Protein AF-A0A3D3G8Q6-F1 (afdb_mon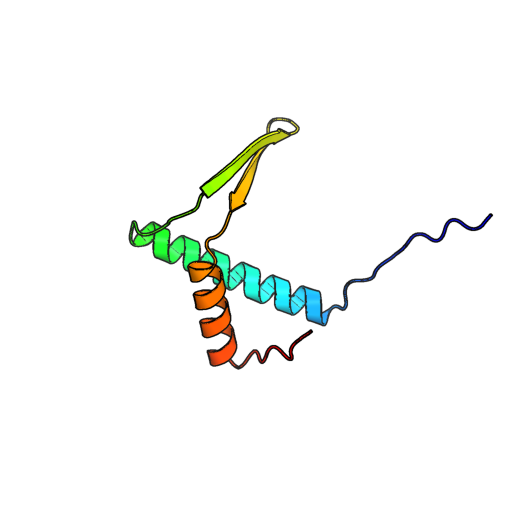omer)

Foldseek 3Di:
DDDPPPPPPDPVVNVVVVVLLVVLLVVLQVVCVVVVNRDKAFPDWDQDPNDIDTDIDDDVVSSVVSVVVCVVVVNDDDDD

Solvent-accessible surface area (backbone atoms only — not comparable to full-atom values): 5060 Å² total; per-residue (Å²): 136,84,83,74,79,81,77,76,73,72,53,66,70,57,53,54,51,50,50,54,51,50,52,49,45,50,54,46,49,55,52,27,50,76,67,76,62,65,72,70,46,78,76,44,78,48,73,57,96,88,40,84,44,75,44,68,46,74,46,67,68,59,56,50,52,41,52,50,52,39,49,74,71,70,52,77,78,75,87,129

pLDDT: mean 71.41, std 13.39, range [37.06, 89.06]

Nearest PDB structures (foldseek):
  8k4l-assembly1_B  TM=3.697E-01  e=1.014E+00  Homo sapiens
  7ajs-assembly2_B  TM=5.124E-01  e=4.986E+00  Homo sapiens

Mean predicted aligned error: 11.95 Å

Structure (mmCIF, N/CA/C/O backbone):
data_AF-A0A3D3G8Q6-F1
#
_entry.id   AF-A0A3D3G8Q6-F1
#
loop_
_atom_site.group_PDB
_atom_site.id
_atom_site.type_symbol
_atom_site.label_atom_id
_atom_site.label_alt_id
_atom_site.label_comp_id
_atom_site.label_asym_id
_atom_site.label_entity_id
_atom_site.label_seq_id
_atom_site.pdbx_PDB_ins_code
_atom_site.Cartn_x
_atom_site.Cartn_y
_atom_site.Cartn_z
_atom_site.occupancy
_atom_site.B_iso_or_equiv
_atom_site.auth_seq_id
_atom_site.auth_comp_id
_atom_site.auth_asym_id
_atom_site.auth_atom_id
_atom_site.pdbx_PDB_model_num
ATOM 1 N N . MET A 1 1 ? 40.291 -18.170 -7.575 1.00 38.56 1 MET A N 1
ATOM 2 C CA . MET A 1 1 ? 38.929 -18.245 -7.005 1.00 38.56 1 MET A CA 1
ATOM 3 C C . MET A 1 1 ? 38.284 -16.884 -7.213 1.00 38.56 1 MET A C 1
ATOM 5 O O . MET A 1 1 ? 38.776 -15.919 -6.648 1.00 38.56 1 MET A O 1
ATOM 9 N N . ALA A 1 2 ? 37.301 -16.778 -8.110 1.00 37.06 2 ALA A N 1
ATOM 10 C CA . ALA A 1 2 ? 36.645 -15.514 -8.443 1.00 37.06 2 ALA A CA 1
ATOM 11 C C . ALA A 1 2 ? 35.345 -15.396 -7.634 1.00 37.06 2 ALA A C 1
ATOM 13 O O . ALA A 1 2 ? 34.397 -16.132 -7.894 1.00 37.06 2 ALA A O 1
ATOM 14 N N . ASN A 1 3 ? 35.319 -14.498 -6.646 1.00 44.88 3 ASN A N 1
ATOM 15 C CA . ASN A 1 3 ? 34.075 -14.046 -6.031 1.00 44.88 3 ASN A CA 1
ATOM 16 C C . ASN A 1 3 ? 33.393 -13.117 -7.035 1.00 44.88 3 ASN A C 1
ATOM 18 O O . ASN A 1 3 ? 33.794 -11.971 -7.210 1.00 44.88 3 ASN A O 1
ATOM 22 N N . GLN A 1 4 ? 32.409 -13.653 -7.752 1.00 46.44 4 GLN A N 1
ATOM 23 C CA . GLN A 1 4 ? 31.449 -12.840 -8.479 1.00 46.44 4 GLN A CA 1
ATOM 24 C C . GLN A 1 4 ? 30.526 -12.197 -7.446 1.00 46.44 4 GLN A C 1
ATOM 26 O O . GLN A 1 4 ? 29.608 -12.840 -6.939 1.00 46.44 4 GLN A O 1
ATOM 31 N N . ASP A 1 5 ? 30.776 -10.925 -7.142 1.00 46.38 5 ASP A N 1
ATOM 32 C CA . ASP A 1 5 ? 29.735 -10.012 -6.691 1.00 46.38 5 ASP A CA 1
ATOM 33 C C . ASP A 1 5 ? 28.563 -10.134 -7.668 1.00 46.38 5 ASP A C 1
ATOM 35 O O . ASP A 1 5 ? 28.626 -9.676 -8.812 1.00 46.38 5 ASP A O 1
ATOM 39 N N . GLN A 1 6 ? 27.496 -10.808 -7.239 1.00 46.66 6 GLN A N 1
ATOM 40 C CA . GLN A 1 6 ? 26.221 -10.802 -7.938 1.00 46.66 6 GLN A CA 1
ATOM 41 C C . GLN A 1 6 ? 25.632 -9.394 -7.818 1.00 46.66 6 GLN A C 1
ATOM 43 O O . GLN A 1 6 ? 24.739 -9.131 -7.018 1.00 46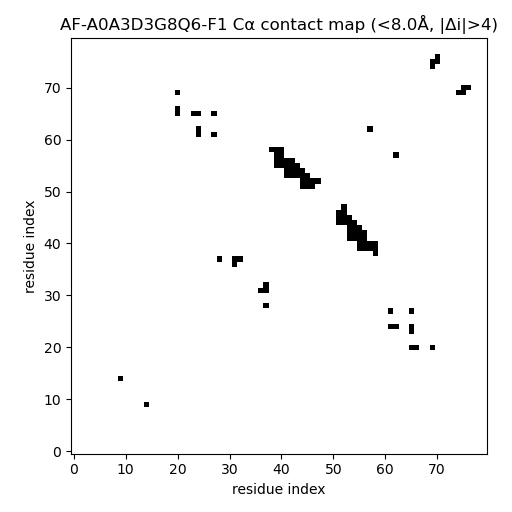.66 6 GLN A O 1
ATOM 48 N N . ASN A 1 7 ? 26.142 -8.464 -8.624 1.00 49.84 7 ASN A N 1
ATOM 49 C CA . ASN A 1 7 ? 25.448 -7.231 -8.940 1.00 49.84 7 ASN A CA 1
ATOM 50 C C . ASN A 1 7 ? 24.273 -7.606 -9.851 1.00 49.84 7 ASN A C 1
ATOM 52 O O . ASN A 1 7 ? 24.333 -7.476 -11.072 1.00 49.84 7 ASN A O 1
ATOM 56 N N . THR A 1 8 ? 23.215 -8.155 -9.252 1.00 52.38 8 THR A N 1
ATOM 57 C CA . THR A 1 8 ? 21.906 -8.248 -9.890 1.00 52.38 8 THR A CA 1
ATOM 58 C C . THR A 1 8 ? 21.367 -6.829 -9.983 1.00 52.38 8 THR A C 1
ATOM 60 O O . THR A 1 8 ? 20.607 -6.375 -9.125 1.00 52.38 8 THR A O 1
ATOM 63 N N . SER A 1 9 ? 21.825 -6.097 -10.994 1.00 63.06 9 SER A N 1
ATOM 64 C CA . SER A 1 9 ? 21.291 -4.799 -11.364 1.00 63.06 9 SER A CA 1
ATOM 65 C C . SER A 1 9 ? 19.822 -4.994 -11.728 1.00 63.06 9 SER A C 1
ATOM 67 O O . SER A 1 9 ? 19.473 -5.515 -12.786 1.00 63.06 9 SER A O 1
ATOM 69 N N . ILE A 1 10 ? 18.943 -4.628 -10.795 1.00 61.88 10 ILE A N 1
ATOM 70 C CA . ILE A 1 10 ? 17.504 -4.591 -11.032 1.00 61.88 10 ILE A CA 1
ATOM 71 C C . ILE A 1 10 ? 17.286 -3.690 -12.257 1.00 61.88 10 ILE A C 1
ATOM 73 O O . ILE A 1 10 ? 17.746 -2.543 -12.241 1.00 61.88 10 ILE A O 1
ATOM 77 N N . PRO A 1 11 ? 16.626 -4.171 -13.328 1.00 72.62 11 PRO A N 1
ATOM 78 C CA . PRO A 1 11 ? 16.371 -3.349 -14.502 1.00 72.62 11 PRO A CA 1
ATOM 79 C C . PRO A 1 11 ? 15.658 -2.063 -14.084 1.00 72.62 11 PRO A C 1
ATOM 81 O O . PRO A 1 11 ? 14.680 -2.119 -13.340 1.00 72.62 11 PRO A O 1
ATOM 84 N N . LYS A 1 12 ? 16.122 -0.904 -14.559 1.00 73.31 12 LYS A N 1
ATOM 85 C CA . LYS A 1 12 ? 15.569 0.404 -14.167 1.00 73.31 12 LYS A CA 1
ATOM 86 C C . LYS A 1 12 ? 14.044 0.473 -14.335 1.00 73.31 12 LYS A C 1
ATOM 88 O O . LYS A 1 12 ? 13.349 0.968 -13.460 1.00 73.31 12 LYS A O 1
ATOM 93 N N . GLU A 1 13 ? 13.514 -0.134 -15.398 1.00 72.69 13 GLU A N 1
ATOM 94 C CA . GLU A 1 13 ? 12.067 -0.237 -15.624 1.00 72.69 13 GLU A CA 1
ATOM 95 C C . GLU A 1 13 ? 11.320 -1.022 -14.536 1.00 72.69 13 GLU A C 1
ATOM 97 O O . GLU A 1 13 ? 10.154 -0.744 -14.260 1.00 72.69 13 GLU A O 1
ATOM 102 N N . PHE A 1 14 ? 11.959 -2.030 -13.940 1.00 69.75 14 PHE A N 1
ATOM 103 C CA . PHE A 1 14 ? 11.397 -2.776 -12.821 1.00 69.75 14 PHE A CA 1
ATOM 104 C C . PHE A 1 14 ? 11.385 -1.916 -11.553 1.00 69.75 14 PHE A C 1
ATOM 106 O O . PHE A 1 14 ? 10.374 -1.913 -10.852 1.00 69.75 14 PHE A O 1
ATOM 113 N N . ASP A 1 15 ? 12.444 -1.141 -11.293 1.00 75.56 15 ASP A N 1
ATOM 114 C CA . ASP A 1 15 ? 12.488 -0.191 -10.170 1.00 75.56 15 ASP A CA 1
ATOM 115 C C . ASP A 1 15 ? 11.416 0.902 -10.313 1.00 75.56 15 ASP A C 1
ATOM 117 O O . ASP A 1 15 ? 10.648 1.144 -9.382 1.00 75.56 15 ASP A O 1
ATOM 121 N N . ASP A 1 16 ? 11.271 1.481 -11.508 1.00 77.62 16 ASP A N 1
ATOM 122 C CA . ASP A 1 16 ? 10.269 2.512 -11.798 1.00 77.62 16 ASP A CA 1
ATOM 123 C C . ASP A 1 16 ? 8.834 1.978 -11.620 1.00 77.62 16 ASP A C 1
ATOM 125 O O . ASP A 1 16 ? 7.982 2.631 -11.007 1.00 77.62 16 ASP A O 1
ATOM 129 N N . LYS A 1 17 ? 8.561 0.749 -12.083 1.00 76.69 17 LYS A N 1
ATOM 130 C CA . LYS A 1 17 ? 7.265 0.077 -11.881 1.00 76.69 17 LYS A CA 1
ATOM 131 C C . LYS A 1 17 ? 7.005 -0.246 -10.409 1.00 76.69 17 LYS A C 1
ATOM 133 O O . LYS A 1 17 ? 5.879 -0.062 -9.941 1.00 76.69 17 LYS A O 1
ATOM 138 N N . MET A 1 18 ? 8.021 -0.698 -9.672 1.00 76.81 18 MET A N 1
ATOM 139 C CA . MET A 1 18 ? 7.910 -0.976 -8.237 1.00 76.81 18 MET A CA 1
ATOM 140 C C . MET A 1 18 ? 7.671 0.298 -7.432 1.00 76.81 18 MET A C 1
ATOM 142 O O . MET A 1 18 ? 6.829 0.307 -6.534 1.00 76.81 18 MET A O 1
ATOM 146 N N . ARG A 1 19 ? 8.332 1.397 -7.800 1.00 79.62 19 ARG A N 1
ATOM 147 C CA . ARG A 1 19 ? 8.115 2.721 -7.214 1.00 79.62 19 ARG A CA 1
ATOM 148 C C . ARG A 1 19 ? 6.696 3.228 -7.475 1.00 79.62 19 ARG A C 1
ATOM 150 O O . ARG A 1 19 ? 6.039 3.687 -6.543 1.00 79.62 19 ARG A O 1
ATOM 157 N N . ALA A 1 20 ? 6.188 3.093 -8.702 1.00 80.44 20 ALA A N 1
ATOM 158 C CA . ALA A 1 20 ? 4.810 3.460 -9.039 1.00 80.44 20 ALA A CA 1
ATOM 159 C C . ALA A 1 20 ? 3.780 2.626 -8.256 1.00 80.44 20 ALA A C 1
ATOM 161 O O . ALA A 1 20 ? 2.806 3.165 -7.728 1.00 80.44 20 ALA A O 1
ATOM 162 N N . PHE A 1 21 ? 4.015 1.316 -8.133 1.00 79.88 21 PHE A N 1
ATOM 163 C CA . PHE A 1 21 ? 3.179 0.432 -7.324 1.00 79.88 21 PHE A CA 1
ATOM 164 C C . PHE A 1 21 ? 3.201 0.816 -5.841 1.00 79.88 21 PHE A C 1
ATOM 166 O O . PHE A 1 21 ? 2.141 0.902 -5.223 1.00 79.88 21 PHE A O 1
ATOM 173 N N . ALA A 1 22 ? 4.381 1.092 -5.282 1.00 79.00 22 ALA A N 1
ATOM 174 C CA . ALA A 1 22 ? 4.532 1.500 -3.890 1.00 79.00 22 ALA A CA 1
ATOM 175 C C . ALA A 1 22 ? 3.788 2.810 -3.591 1.00 79.00 22 ALA A C 1
ATOM 177 O O . ALA A 1 22 ? 3.061 2.873 -2.603 1.00 79.00 22 ALA A O 1
ATOM 178 N N . ASN A 1 23 ? 3.897 3.817 -4.464 1.00 81.69 23 ASN A N 1
ATOM 179 C CA . ASN A 1 23 ? 3.194 5.091 -4.292 1.00 81.69 23 ASN A CA 1
ATOM 180 C C . ASN A 1 23 ? 1.670 4.905 -4.274 1.00 81.69 23 ASN A C 1
ATOM 182 O O . ASN A 1 23 ? 1.007 5.368 -3.353 1.00 81.69 23 ASN A O 1
ATOM 186 N N . LEU A 1 24 ? 1.113 4.142 -5.218 1.00 82.88 24 LEU A N 1
ATOM 187 C CA . LEU A 1 24 ? -0.333 3.894 -5.256 1.00 82.88 24 LEU A CA 1
ATOM 188 C C . LEU A 1 24 ? -0.828 3.038 -4.089 1.00 82.88 24 LEU A C 1
ATOM 190 O O . LEU A 1 24 ? -1.970 3.177 -3.649 1.00 82.88 24 LEU A O 1
ATOM 194 N N . LEU A 1 25 ? 0.017 2.137 -3.593 1.00 83.25 25 LEU A N 1
ATOM 195 C CA . LEU A 1 25 ? -0.273 1.358 -2.399 1.00 83.25 25 LEU A CA 1
ATOM 196 C C . LEU A 1 25 ? -0.318 2.251 -1.158 1.00 83.25 25 LEU A C 1
ATOM 198 O O . LEU A 1 25 ? -1.241 2.112 -0.360 1.00 83.25 25 LEU A O 1
ATOM 202 N N . ILE A 1 26 ? 0.621 3.191 -1.025 1.00 83.06 26 ILE A N 1
ATOM 203 C CA . ILE A 1 26 ? 0.616 4.207 0.035 1.00 83.06 26 ILE A CA 1
ATOM 204 C C . ILE A 1 26 ? -0.638 5.076 -0.075 1.00 83.06 26 ILE A C 1
ATOM 206 O O . ILE A 1 26 ? -1.351 5.218 0.915 1.00 83.06 26 ILE A O 1
ATOM 210 N N . ASP A 1 27 ? -0.967 5.583 -1.266 1.00 84.00 27 ASP A N 1
ATOM 211 C CA . ASP A 1 27 ? -2.173 6.390 -1.486 1.00 84.00 27 ASP A CA 1
ATOM 212 C C . ASP A 1 27 ? -3.436 5.638 -1.069 1.00 84.00 27 ASP A C 1
ATOM 214 O O . ASP A 1 27 ? -4.314 6.204 -0.414 1.00 84.00 27 ASP A O 1
ATOM 218 N N . ARG A 1 28 ? -3.514 4.341 -1.400 1.00 83.06 28 ARG A N 1
ATOM 219 C CA . ARG A 1 28 ? -4.642 3.499 -1.002 1.00 83.06 28 ARG A CA 1
ATOM 220 C C . ARG A 1 28 ? -4.692 3.275 0.506 1.00 83.06 28 ARG A C 1
ATOM 222 O O . ARG A 1 28 ? -5.769 3.347 1.084 1.00 83.06 28 ARG A O 1
ATOM 229 N N . ILE A 1 29 ? -3.551 3.033 1.146 1.00 83.56 29 ILE A N 1
ATOM 230 C CA . ILE A 1 29 ? -3.462 2.890 2.603 1.00 83.56 29 ILE A CA 1
ATOM 231 C C . ILE A 1 29 ? -3.920 4.181 3.294 1.00 83.56 29 ILE A C 1
ATOM 233 O O . ILE A 1 29 ? -4.686 4.123 4.252 1.00 83.56 29 ILE A O 1
ATOM 237 N N . LEU A 1 30 ? -3.498 5.345 2.795 1.00 84.00 30 LEU A N 1
ATOM 238 C CA . LEU A 1 30 ? -3.921 6.644 3.320 1.00 84.00 30 LEU A CA 1
ATOM 239 C C . LEU A 1 30 ? -5.421 6.889 3.098 1.00 84.00 30 LEU A C 1
ATOM 241 O O . LEU A 1 30 ? -6.087 7.428 3.977 1.00 84.00 30 LEU A O 1
ATOM 245 N N . GLU A 1 31 ? -5.966 6.488 1.947 1.00 85.44 31 GLU A N 1
ATOM 246 C CA . GLU A 1 31 ? -7.404 6.531 1.651 1.00 85.44 31 GLU A CA 1
ATOM 247 C C . GLU A 1 31 ? -8.202 5.658 2.630 1.00 85.44 31 GLU A C 1
ATOM 249 O O . GLU A 1 31 ? -9.140 6.139 3.264 1.00 85.44 31 GLU A O 1
ATOM 254 N N . ASP A 1 32 ? -7.787 4.407 2.817 1.00 84.50 32 ASP A N 1
ATOM 255 C CA . ASP A 1 32 ? -8.450 3.472 3.724 1.00 84.50 32 ASP A CA 1
ATOM 256 C C . ASP A 1 32 ? -8.294 3.897 5.196 1.00 84.50 32 ASP A C 1
ATOM 258 O O . ASP A 1 32 ? -9.214 3.693 5.985 1.00 84.50 32 ASP A O 1
ATOM 262 N N . GLN A 1 33 ? -7.185 4.546 5.579 1.00 79.44 33 GLN A N 1
ATOM 263 C CA . GLN A 1 33 ? -7.035 5.177 6.899 1.00 79.44 33 GLN A CA 1
ATOM 264 C C . GLN A 1 33 ? -8.036 6.305 7.110 1.00 79.44 33 GLN A C 1
ATOM 266 O O . GLN A 1 33 ? -8.726 6.307 8.123 1.00 79.44 33 GLN A O 1
ATOM 271 N N . ARG A 1 34 ? -8.156 7.234 6.151 1.00 87.44 34 ARG A N 1
ATOM 272 C CA . ARG A 1 34 ? -9.126 8.340 6.235 1.00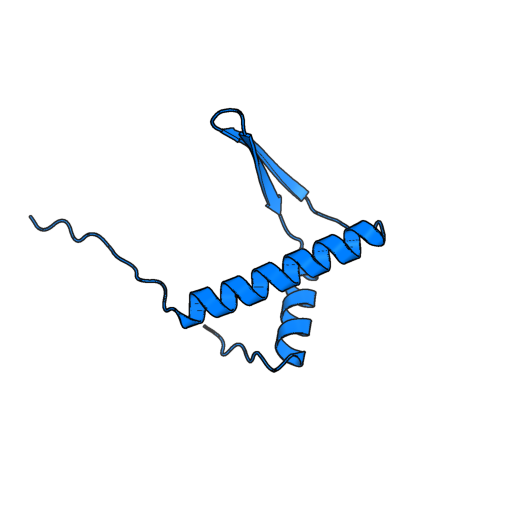 87.44 34 ARG A CA 1
ATOM 273 C C . ARG A 1 34 ? -10.566 7.840 6.356 1.00 87.44 34 ARG A C 1
ATOM 275 O O . ARG A 1 34 ? -11.377 8.489 7.005 1.00 87.44 34 ARG A O 1
ATOM 282 N N . ASN A 1 35 ? -10.861 6.688 5.758 1.00 89.06 35 ASN A N 1
ATOM 283 C CA . ASN A 1 35 ? -12.187 6.078 5.766 1.00 89.06 35 ASN A CA 1
ATOM 284 C C . ASN A 1 35 ? -12.402 5.068 6.912 1.00 89.06 35 ASN A C 1
ATOM 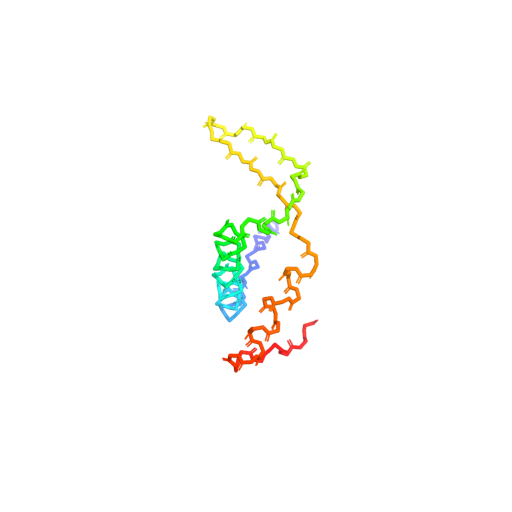286 O O . ASN A 1 35 ? -13.444 4.418 6.939 1.00 89.06 35 ASN A O 1
ATOM 290 N N . ASN A 1 36 ? -11.445 4.895 7.837 1.00 83.06 36 ASN A N 1
ATOM 291 C CA . ASN A 1 36 ? -11.470 3.868 8.895 1.00 83.06 36 ASN A CA 1
ATOM 292 C C . ASN A 1 36 ? -11.675 2.424 8.381 1.00 83.06 36 ASN A C 1
ATOM 294 O O . ASN A 1 36 ? -12.230 1.573 9.071 1.00 83.06 36 ASN A O 1
ATOM 298 N N . GLN A 1 37 ? -11.211 2.133 7.167 1.00 82.56 37 GLN A N 1
ATOM 299 C CA . GLN A 1 37 ? -11.314 0.825 6.507 1.00 82.56 37 GLN A CA 1
ATOM 300 C C . GLN A 1 37 ? -9.963 0.118 6.370 1.00 82.56 37 GLN A C 1
ATOM 302 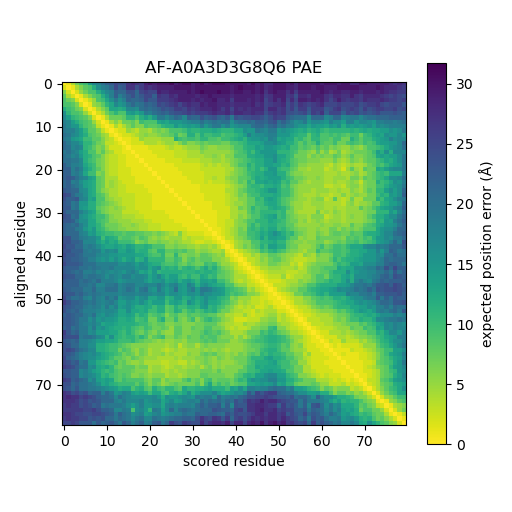O O . GLN A 1 37 ? -9.882 -0.958 5.766 1.00 82.56 37 GLN A O 1
ATOM 307 N N . LEU A 1 38 ? -8.887 0.705 6.906 1.00 80.12 38 LEU A N 1
ATOM 308 C CA . LEU A 1 38 ? -7.566 0.111 6.777 1.00 80.12 38 LEU A CA 1
ATOM 309 C C . LEU A 1 38 ? -7.483 -1.194 7.574 1.00 80.12 38 LEU A C 1
ATOM 311 O O . LEU A 1 38 ? -7.497 -1.195 8.801 1.00 80.12 38 LEU A O 1
ATOM 315 N N . ASN A 1 39 ? -7.305 -2.294 6.847 1.00 73.31 39 ASN A N 1
ATOM 316 C CA . ASN A 1 39 ? -7.091 -3.620 7.404 1.00 73.31 39 ASN A CA 1
ATOM 317 C C . ASN A 1 39 ? -5.710 -4.130 6.971 1.00 73.31 39 ASN A C 1
ATOM 319 O O . ASN A 1 39 ? -5.475 -4.362 5.786 1.00 73.31 39 ASN A O 1
ATOM 323 N N . PHE A 1 40 ? -4.791 -4.316 7.917 1.00 73.06 40 PHE A N 1
ATOM 324 C CA . PHE A 1 40 ? -3.520 -5.012 7.697 1.00 73.06 40 PHE A CA 1
ATOM 325 C C . PHE A 1 40 ? -3.180 -5.865 8.913 1.00 73.06 40 PHE A C 1
ATOM 327 O O . PHE A 1 40 ? -3.553 -5.544 10.039 1.00 73.06 40 PHE A O 1
ATOM 334 N N . VAL A 1 41 ? -2.455 -6.957 8.680 1.00 70.12 41 VAL A N 1
ATOM 335 C CA . VAL A 1 41 ? -1.993 -7.839 9.755 1.00 70.12 41 VAL A CA 1
ATOM 336 C C . VAL A 1 41 ? -0.519 -7.555 9.994 1.00 70.12 41 VAL A C 1
ATOM 338 O O . VAL A 1 41 ? 0.295 -7.686 9.082 1.00 70.12 41 VAL A O 1
ATOM 341 N N . VAL A 1 42 ? -0.143 -7.162 11.208 1.00 70.94 42 VAL A N 1
ATOM 342 C CA . VAL A 1 42 ? 1.274 -7.063 11.579 1.00 70.94 42 VAL A CA 1
ATOM 343 C C . VAL A 1 42 ? 1.800 -8.482 11.784 1.00 70.94 42 VAL A C 1
ATOM 345 O O . VAL A 1 42 ? 1.319 -9.202 12.651 1.00 70.94 42 VAL A O 1
ATOM 348 N N . LYS A 1 43 ? 2.771 -8.901 10.967 1.00 74.69 43 LYS A N 1
ATOM 349 C CA . LYS A 1 43 ? 3.400 -10.226 11.075 1.00 74.69 43 LYS A CA 1
ATOM 350 C C . LYS A 1 43 ? 4.537 -10.230 12.084 1.00 74.69 43 LYS A C 1
ATOM 352 O O . LYS A 1 43 ? 4.733 -11.212 12.785 1.00 74.69 43 LYS A O 1
ATOM 357 N N . GLU A 1 44 ? 5.311 -9.153 12.113 1.00 77.06 44 GLU A N 1
ATOM 358 C CA . GLU A 1 44 ? 6.464 -9.022 12.996 1.00 77.06 44 GLU A CA 1
ATOM 359 C C . GLU A 1 44 ? 6.667 -7.549 13.344 1.00 77.06 44 GLU A C 1
ATOM 361 O O . GLU A 1 44 ? 6.571 -6.680 12.472 1.00 77.06 44 GLU A O 1
ATOM 366 N N . ALA A 1 45 ? 6.971 -7.273 14.608 1.00 79.38 45 ALA A N 1
ATOM 367 C CA . ALA A 1 45 ? 7.382 -5.963 15.079 1.00 79.38 45 ALA A CA 1
ATOM 368 C C . ALA A 1 45 ? 8.740 -6.108 15.766 1.00 79.38 45 ALA A C 1
ATOM 370 O O . ALA A 1 45 ? 8.866 -6.829 16.753 1.00 79.38 45 ALA A O 1
ATOM 371 N N . THR A 1 46 ? 9.760 -5.440 15.235 1.00 79.56 46 THR A N 1
ATOM 372 C CA . THR A 1 46 ? 11.136 -5.535 15.732 1.00 79.56 46 THR A CA 1
ATOM 373 C C . THR A 1 46 ? 11.720 -4.138 15.903 1.00 79.56 46 THR A C 1
ATOM 375 O O . THR A 1 46 ? 11.492 -3.252 15.081 1.00 79.56 46 THR A O 1
ATOM 378 N N . ILE A 1 47 ? 12.503 -3.920 16.958 1.00 80.56 47 ILE A N 1
ATOM 379 C CA . ILE A 1 47 ? 13.247 -2.670 17.152 1.00 80.56 47 ILE A CA 1
AT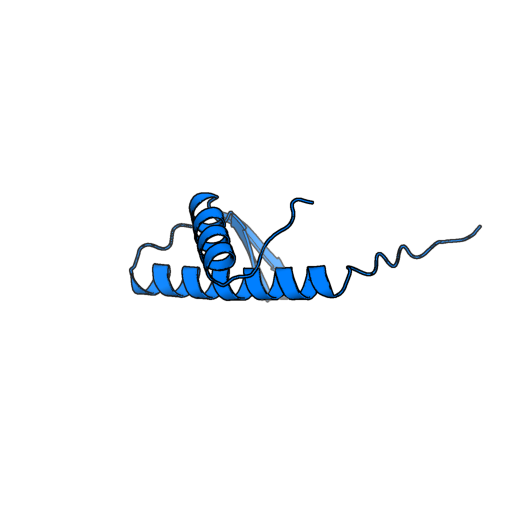OM 380 C C . ILE A 1 47 ? 14.678 -2.902 16.673 1.00 80.56 47 ILE A C 1
ATOM 382 O O . ILE A 1 47 ? 15.390 -3.742 17.217 1.00 80.56 47 ILE A O 1
ATOM 386 N N . ILE A 1 48 ? 15.113 -2.154 15.659 1.00 78.56 48 ILE A N 1
ATOM 387 C CA . ILE A 1 48 ? 16.483 -2.222 15.138 1.00 78.56 48 ILE A CA 1
ATOM 388 C C . ILE A 1 48 ? 17.122 -0.849 15.332 1.00 78.56 48 ILE A C 1
ATOM 390 O O . ILE A 1 48 ? 16.660 0.136 14.760 1.00 78.56 48 ILE A O 1
ATOM 394 N N . LYS A 1 49 ? 18.193 -0.775 16.135 1.00 82.81 49 LYS A N 1
ATOM 395 C CA . LYS A 1 49 ? 18.919 0.478 16.438 1.00 82.81 49 LYS A CA 1
ATOM 396 C C . LYS A 1 49 ? 17.997 1.598 16.957 1.00 82.81 49 LYS A C 1
ATOM 398 O O . LYS A 1 49 ? 18.069 2.733 16.495 1.00 82.81 49 LYS A O 1
ATOM 403 N N . GLY A 1 50 ? 17.075 1.254 17.859 1.00 84.50 50 GLY A N 1
ATOM 404 C CA . GLY A 1 50 ? 16.115 2.198 18.443 1.00 84.50 50 GLY A CA 1
ATOM 405 C C . GLY A 1 50 ? 14.997 2.657 17.500 1.00 84.50 50 GLY A C 1
ATOM 406 O O . GLY A 1 50 ? 14.158 3.452 17.907 1.00 84.50 50 GLY A O 1
ATOM 407 N N . LYS A 1 51 ? 14.950 2.159 16.256 1.00 79.00 51 LYS A N 1
ATOM 408 C CA . LYS A 1 51 ? 13.879 2.471 15.305 1.00 79.00 51 LYS A CA 1
ATOM 409 C C . LYS A 1 51 ? 12.898 1.299 15.213 1.00 79.00 51 LYS A C 1
ATOM 411 O O . LYS A 1 51 ? 13.342 0.171 14.970 1.00 79.00 51 LYS A O 1
ATOM 416 N N . PRO A 1 52 ? 11.585 1.535 15.386 1.00 78.25 52 PRO A N 1
ATOM 417 C CA . PRO A 1 52 ? 10.588 0.496 15.187 1.00 78.25 52 PRO A CA 1
ATOM 418 C C . PRO A 1 52 ? 10.543 0.112 13.706 1.00 78.25 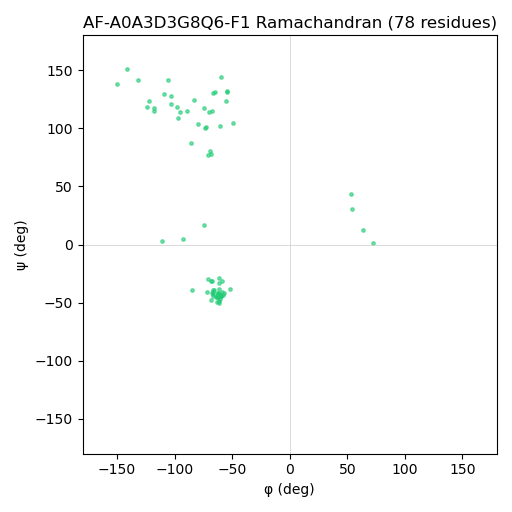52 PRO A C 1
ATOM 420 O O . PRO A 1 52 ? 10.465 0.967 12.823 1.00 78.25 52 PRO A O 1
ATOM 423 N N . LYS A 1 53 ? 10.599 -1.189 13.434 1.00 80.94 53 LYS A N 1
ATOM 424 C CA . LYS A 1 53 ? 10.429 -1.768 12.107 1.00 80.94 53 LYS A CA 1
ATOM 425 C C . LYS A 1 53 ? 9.273 -2.758 12.165 1.00 80.94 53 LYS A C 1
ATOM 427 O O . LYS A 1 53 ? 9.283 -3.694 12.958 1.00 80.94 53 LYS A O 1
ATOM 432 N N . LEU A 1 54 ? 8.276 -2.541 11.316 1.00 78.12 54 LEU A N 1
ATOM 433 C CA . LEU A 1 54 ? 7.105 -3.404 11.210 1.00 78.12 54 LEU A CA 1
ATOM 434 C C . LEU A 1 54 ? 7.175 -4.175 9.896 1.00 78.12 54 LEU A C 1
ATOM 436 O O . LEU A 1 54 ? 7.352 -3.585 8.829 1.00 78.12 54 LEU A O 1
ATOM 440 N N . LYS A 1 55 ? 7.013 -5.495 9.966 1.00 76.75 55 LYS A N 1
ATOM 441 C CA . LYS A 1 55 ? 6.644 -6.306 8.808 1.00 76.75 55 LYS A CA 1
ATOM 442 C C . LYS A 1 55 ? 5.135 -6.475 8.831 1.00 76.75 55 LYS A C 1
ATOM 444 O O . LYS A 1 55 ? 4.587 -7.122 9.723 1.00 76.75 55 LYS A O 1
ATOM 449 N N . VAL A 1 56 ? 4.475 -5.905 7.835 1.00 76.56 56 VAL A N 1
ATOM 450 C CA . VAL A 1 56 ? 3.025 -5.998 7.662 1.00 76.56 56 VAL A CA 1
ATOM 451 C C . VAL A 1 56 ? 2.695 -6.947 6.515 1.00 76.56 56 VAL A C 1
ATOM 453 O O . VAL A 1 56 ? 3.386 -6.977 5.497 1.00 76.56 56 VAL A O 1
ATOM 456 N N . ILE A 1 57 ? 1.642 -7.737 6.687 1.00 76.12 57 ILE A N 1
ATOM 457 C CA . ILE A 1 57 ? 0.993 -8.482 5.616 1.00 76.12 57 ILE A CA 1
ATOM 458 C C . ILE A 1 57 ? -0.071 -7.563 5.047 1.00 76.12 57 ILE A C 1
ATOM 460 O O . ILE A 1 57 ? -1.043 -7.202 5.715 1.00 76.12 57 ILE A O 1
ATOM 464 N N . ILE A 1 58 ? 0.143 -7.194 3.794 1.00 75.00 58 ILE A N 1
ATOM 465 C CA . ILE A 1 58 ? -0.822 -6.439 3.015 1.00 75.00 58 ILE A CA 1
ATOM 466 C C . ILE A 1 58 ? -1.821 -7.448 2.440 1.00 75.00 58 ILE A C 1
ATOM 468 O O . ILE A 1 58 ? -1.390 -8.398 1.778 1.00 75.00 58 ILE A O 1
ATOM 472 N N . PRO A 1 59 ? -3.134 -7.291 2.686 1.00 75.56 59 PRO A N 1
ATOM 473 C CA . PRO A 1 59 ? -4.129 -8.207 2.150 1.00 75.56 59 PRO A CA 1
ATOM 474 C C . PRO A 1 59 ? -4.093 -8.229 0.624 1.00 75.56 59 PRO A C 1
ATOM 476 O O . PRO A 1 59 ? -3.938 -7.194 -0.030 1.00 75.56 59 PRO A O 1
ATOM 479 N N . MET A 1 60 ? -4.325 -9.407 0.045 1.00 74.75 60 MET A N 1
ATOM 480 C CA . MET A 1 60 ? -4.307 -9.578 -1.408 1.00 74.75 60 MET A CA 1
ATOM 481 C C . MET A 1 60 ? -5.368 -8.725 -2.119 1.00 74.75 60 MET A C 1
ATOM 483 O O . MET A 1 60 ? -5.138 -8.276 -3.239 1.00 74.75 60 MET A O 1
ATOM 487 N N . SER A 1 61 ? -6.491 -8.435 -1.453 1.00 76.25 61 SER A N 1
ATOM 488 C CA . SER A 1 61 ? -7.536 -7.523 -1.936 1.00 76.25 61 SER A CA 1
ATOM 489 C C . SER A 1 61 ? -7.025 -6.090 -2.131 1.00 76.25 61 SER A C 1
ATOM 491 O O . SER A 1 61 ? -7.369 -5.440 -3.123 1.00 76.25 61 SER A O 1
ATOM 493 N N . LEU A 1 62 ? -6.151 -5.613 -1.237 1.00 74.62 62 LEU A N 1
ATOM 494 C CA . LEU A 1 62 ? -5.521 -4.295 -1.328 1.00 74.62 62 LEU A CA 1
ATOM 495 C C . LEU A 1 62 ? -4.551 -4.260 -2.516 1.00 74.62 62 LEU A C 1
ATOM 497 O O . LEU A 1 62 ? -4.616 -3.370 -3.364 1.00 74.62 62 LEU A O 1
ATOM 501 N N . THR A 1 63 ? -3.704 -5.290 -2.627 1.00 76.12 63 THR A N 1
ATOM 502 C CA . THR A 1 63 ? -2.760 -5.455 -3.742 1.00 76.12 63 THR A CA 1
ATOM 503 C C . THR A 1 63 ? -3.490 -5.529 -5.086 1.00 76.12 63 THR A C 1
ATOM 505 O O . THR A 1 63 ? -3.076 -4.879 -6.045 1.00 76.12 63 THR A O 1
ATOM 508 N N . TYR A 1 64 ? -4.585 -6.290 -5.168 1.00 77.75 64 TYR A N 1
ATOM 509 C CA . TYR A 1 64 ? -5.399 -6.427 -6.377 1.00 77.75 64 TYR A CA 1
ATOM 510 C C . TYR A 1 64 ? -6.036 -5.096 -6.789 1.00 77.75 64 TYR A C 1
ATOM 512 O O . TYR A 1 64 ? -5.962 -4.714 -7.954 1.00 77.75 64 TYR A O 1
ATOM 520 N N . THR A 1 65 ? -6.596 -4.350 -5.835 1.00 74.62 65 THR A N 1
ATOM 521 C CA . THR A 1 65 ? -7.207 -3.036 -6.094 1.00 74.62 65 THR A CA 1
ATOM 522 C C . THR A 1 65 ? -6.186 -2.038 -6.642 1.00 74.62 65 THR A C 1
ATOM 524 O O . 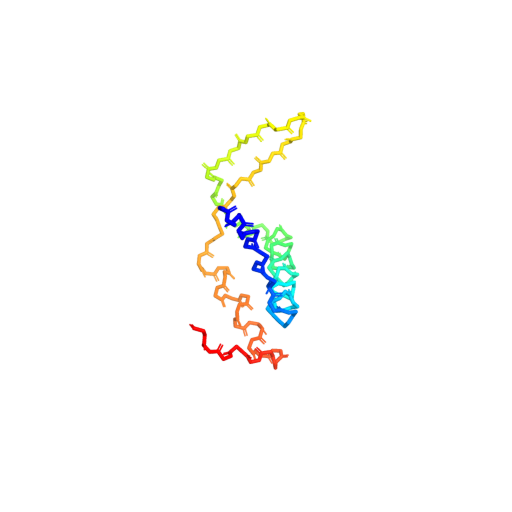THR A 1 65 ? -6.465 -1.338 -7.617 1.00 74.62 65 THR A O 1
ATOM 527 N N . VAL A 1 66 ? -4.974 -2.015 -6.081 1.00 79.62 66 VAL A N 1
ATOM 528 C CA . VAL A 1 66 ? -3.876 -1.163 -6.565 1.00 79.62 66 VAL A CA 1
ATOM 529 C C . VAL A 1 66 ? -3.413 -1.589 -7.960 1.00 79.62 66 VAL A C 1
ATOM 531 O O . VAL A 1 66 ? -3.273 -0.742 -8.842 1.00 79.62 66 VAL A O 1
ATOM 534 N N . LYS A 1 67 ? -3.249 -2.898 -8.208 1.00 75.94 67 LYS A N 1
ATOM 535 C CA . LYS A 1 67 ? -2.933 -3.429 -9.548 1.00 75.94 67 LYS A CA 1
ATOM 536 C C . LYS A 1 67 ? -3.997 -3.051 -10.579 1.00 75.94 67 LYS A C 1
ATOM 538 O O . LYS A 1 67 ? -3.656 -2.657 -11.690 1.00 75.94 67 LYS A O 1
ATOM 543 N N . ARG A 1 68 ? -5.275 -3.112 -10.203 1.00 74.44 68 ARG A N 1
ATOM 544 C CA . ARG A 1 68 ? -6.391 -2.711 -11.062 1.00 74.44 68 ARG A CA 1
ATOM 545 C C . ARG A 1 68 ? -6.342 -1.212 -11.380 1.00 74.44 68 ARG A C 1
ATOM 547 O O . ARG A 1 68 ? -6.460 -0.850 -12.547 1.00 74.44 68 ARG A O 1
ATOM 554 N N . LYS A 1 69 ? -6.093 -0.346 -10.385 1.00 72.31 69 LYS A N 1
ATOM 555 C CA . LYS A 1 69 ? -5.878 1.101 -10.608 1.00 72.31 69 LYS A CA 1
ATOM 556 C C . LYS A 1 69 ? -4.703 1.350 -11.570 1.00 72.31 69 LYS A C 1
ATOM 558 O O . LYS A 1 69 ? -4.851 2.125 -12.505 1.00 72.31 69 LYS A O 1
ATOM 563 N N . LEU A 1 70 ? -3.583 0.637 -11.415 1.00 72.38 70 LEU A N 1
ATOM 564 C CA . LEU A 1 70 ? -2.426 0.724 -12.323 1.00 72.38 70 LEU A CA 1
ATOM 565 C C . LEU A 1 70 ? -2.752 0.356 -13.776 1.00 72.38 70 LEU A C 1
ATOM 567 O O . LEU A 1 70 ? -2.330 1.063 -14.692 1.00 72.38 70 LEU A O 1
ATOM 571 N N . GLN A 1 71 ? -3.504 -0.729 -13.986 1.00 68.62 71 GLN A N 1
ATOM 572 C CA . GLN A 1 71 ? -3.916 -1.166 -15.323 1.00 68.62 71 GLN A CA 1
ATOM 573 C C . GLN A 1 71 ? -4.791 -0.115 -16.020 1.00 68.62 71 GLN A C 1
ATOM 575 O O . GLN A 1 71 ? -4.590 0.158 -17.203 1.00 68.62 71 GLN A O 1
ATOM 580 N N . PHE A 1 72 ? -5.721 0.511 -15.289 1.00 63.53 72 PHE A N 1
ATOM 581 C CA . PHE A 1 72 ? -6.555 1.592 -15.825 1.00 63.53 72 PHE A CA 1
ATOM 582 C C . PHE A 1 72 ? -5.774 2.890 -16.068 1.00 63.53 72 PHE A C 1
ATOM 584 O O . PHE A 1 72 ? -6.070 3.602 -17.024 1.00 63.53 72 PHE A O 1
ATOM 591 N N . SER A 1 73 ? -4.716 3.154 -15.297 1.00 59.00 73 SER A N 1
ATOM 592 C CA . SER A 1 73 ? -3.801 4.287 -15.509 1.00 59.00 73 SER A CA 1
ATOM 593 C C . SER A 1 73 ? -2.827 4.107 -16.694 1.00 59.00 73 SER A C 1
ATOM 595 O O . SER A 1 73 ? -1.840 4.830 -16.782 1.00 59.00 73 SER A O 1
ATOM 597 N N . ARG A 1 74 ? -3.087 3.168 -17.624 1.00 56.16 74 ARG A N 1
ATOM 598 C CA . ARG A 1 74 ? -2.253 2.815 -18.801 1.00 56.16 74 ARG A CA 1
ATOM 599 C C . ARG A 1 74 ? -0.865 2.236 -18.483 1.00 56.16 74 ARG A C 1
ATOM 601 O O . ARG A 1 74 ? -0.057 2.068 -19.394 1.00 56.16 74 ARG A O 1
ATOM 608 N N . ILE A 1 75 ? -0.586 1.846 -17.238 1.00 57.56 75 ILE A N 1
ATOM 609 C CA . ILE A 1 75 ? 0.637 1.106 -16.897 1.00 57.56 75 ILE A CA 1
ATOM 610 C C . ILE A 1 75 ? 0.354 -0.384 -17.140 1.00 57.56 75 ILE A C 1
ATOM 612 O O . ILE A 1 75 ? -0.106 -1.109 -16.256 1.00 57.56 75 ILE A O 1
ATOM 616 N N . GLN A 1 76 ? 0.570 -0.844 -18.379 1.00 51.34 76 GLN A N 1
ATOM 617 C CA . GLN A 1 76 ? 0.432 -2.258 -18.741 1.00 51.34 76 GLN A CA 1
ATOM 618 C C . GLN A 1 76 ? 1.553 -3.092 -18.105 1.00 51.34 76 GLN A C 1
ATOM 620 O O . GLN A 1 76 ? 2.725 -2.987 -18.469 1.00 51.34 76 GLN A O 1
ATOM 625 N N . TRP A 1 77 ? 1.182 -3.977 -17.182 1.00 47.78 77 TRP A N 1
ATOM 626 C CA . TRP A 1 77 ? 2.050 -5.057 -16.724 1.00 47.78 77 TRP A CA 1
ATOM 627 C C . TRP A 1 77 ? 2.006 -6.182 -17.760 1.00 47.78 77 TRP A C 1
ATOM 629 O O . TRP A 1 77 ? 1.029 -6.926 -17.821 1.00 47.78 77 TRP A O 1
ATOM 639 N N . LYS A 1 78 ? 3.052 -6.315 -18.583 1.00 41.44 78 LYS A N 1
ATOM 640 C CA . LYS A 1 78 ? 3.335 -7.609 -19.219 1.00 41.44 78 LYS A CA 1
ATOM 641 C C . LYS A 1 78 ? 3.692 -8.593 -18.102 1.00 41.44 78 LYS A C 1
ATOM 643 O O . LYS A 1 78 ? 4.467 -8.239 -17.214 1.00 41.44 78 LYS A O 1
ATOM 648 N N . GLN A 1 79 ? 3.066 -9.768 -18.116 1.00 39.84 79 GLN A N 1
ATOM 649 C CA . GLN A 1 79 ? 3.352 -10.846 -17.168 1.00 39.84 79 GLN A CA 1
ATOM 650 C C . GLN A 1 79 ? 4.856 -11.166 -17.199 1.00 39.84 79 GLN A C 1
ATOM 652 O O . GLN A 1 79 ? 5.428 -11.274 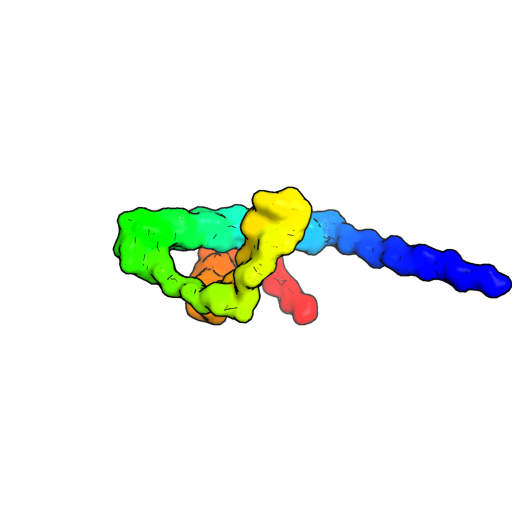-18.285 1.00 39.84 79 GLN A O 1
ATOM 657 N N . ILE A 1 80 ? 5.467 -11.243 -16.013 1.00 39.97 80 ILE A N 1
ATOM 658 C CA . ILE A 1 80 ? 6.798 -11.822 -15.774 1.00 39.97 80 ILE A CA 1
ATOM 659 C C . ILE A 1 80 ? 6.571 -13.275 -15.378 1.00 39.97 80 ILE A C 1
ATOM 661 O O . ILE A 1 80 ? 5.621 -13.492 -14.586 1.00 39.97 80 ILE A O 1
#

Secondary structure (DSSP, 8-state):
-----------HHHHHHHHHHHHHHHHHHHHHHHTT----EEEEEEEETTEEEEEEE--HHHHHHHHHHHHHTT------

Radius of gyration: 16.78 Å; Cα contacts (8 Å, |Δi|>4): 49; chains: 1; bounding box: 51×27×38 Å

Sequence (80 aa):
MANQDQNTSIPKEFDDKMRAFANLLIDRILEDQRNNQLNFVVKEATIIKGKPKLKVIIPMSLTYTVKRKLQFSRIQWKQI